Protein AF-A0A966UYA5-F1 (afdb_monomer_lite)

Sequence (153 aa):
MALPARAIEDVQVKFPFDLGTYTVKVSELANPNALLKGTSDLAEVDRATDGKIGQMLTKGFLTPLPLSKATFQGDGGTAIVDQVIEGLAALGELHGLTPQQRSQQEFKAAIKRAADAGPVTLISILQQLPGQSASFDLGKMLANMQRNAGLTR

Structure (mmCIF, N/CA/C/O backbone):
data_AF-A0A966UYA5-F1
#
_entry.id   AF-A0A966UYA5-F1
#
loop_
_atom_site.group_PDB
_atom_site.id
_atom_site.type_symbol
_atom_site.label_atom_id
_atom_site.label_alt_id
_atom_site.label_comp_id
_atom_site.label_asym_id
_atom_site.label_entity_id
_atom_site.label_seq_id
_atom_site.pdbx_PDB_ins_code
_atom_site.Cartn_x
_atom_site.Cartn_y
_atom_site.Cartn_z
_atom_site.occupancy
_atom_site.B_iso_or_equiv
_atom_site.auth_seq_id
_atom_site.auth_comp_id
_atom_site.auth_asym_id
_atom_site.auth_atom_id
_atom_site.pdbx_PDB_model_num
ATOM 1 N N . MET A 1 1 ? -19.034 22.332 -6.091 1.00 33.19 1 MET A N 1
ATOM 2 C CA . MET A 1 1 ? -19.581 20.987 -5.813 1.00 33.19 1 MET A CA 1
ATOM 3 C C . MET A 1 1 ? -18.396 20.039 -5.721 1.00 33.19 1 MET A C 1
ATOM 5 O O . MET A 1 1 ? -17.696 19.899 -6.714 1.00 33.19 1 MET A O 1
ATOM 9 N N . ALA A 1 2 ? -18.083 19.508 -4.537 1.00 38.88 2 ALA A N 1
ATOM 10 C CA . ALA A 1 2 ? -16.986 18.553 -4.382 1.00 38.88 2 ALA A CA 1
ATOM 11 C C . ALA A 1 2 ? -17.481 17.181 -4.853 1.00 38.88 2 ALA A C 1
ATOM 13 O O . ALA A 1 2 ? -18.432 16.644 -4.288 1.00 38.88 2 ALA A O 1
ATOM 14 N N . LEU A 1 3 ? -16.890 16.656 -5.927 1.00 45.22 3 LEU A N 1
ATOM 15 C CA . LEU A 1 3 ? -17.106 15.269 -6.333 1.00 45.22 3 LEU A CA 1
ATOM 16 C C . LEU A 1 3 ? -16.678 14.368 -5.162 1.00 45.22 3 LEU A C 1
ATOM 18 O O . LEU A 1 3 ? -15.664 14.680 -4.527 1.00 45.22 3 LEU A O 1
ATOM 22 N N . PRO A 1 4 ? -17.416 13.288 -4.844 1.00 45.97 4 PRO A N 1
ATOM 23 C CA . PRO A 1 4 ? -16.949 12.327 -3.856 1.00 45.97 4 PRO A CA 1
ATOM 24 C C . PRO A 1 4 ? -15.561 11.871 -4.296 1.00 45.97 4 PRO A C 1
ATOM 26 O O . PRO A 1 4 ? -15.377 11.473 -5.449 1.00 45.97 4 PRO A O 1
ATOM 29 N N . ALA A 1 5 ? -14.577 12.019 -3.411 1.00 53.84 5 ALA A N 1
ATOM 30 C CA . ALA A 1 5 ? -13.218 11.589 -3.688 1.00 53.84 5 ALA A CA 1
ATOM 31 C C . ALA A 1 5 ? -13.271 10.111 -4.089 1.00 53.84 5 ALA A C 1
ATOM 33 O O . ALA A 1 5 ? -13.689 9.264 -3.295 1.00 53.84 5 ALA A O 1
ATOM 34 N N . ARG A 1 6 ? -12.945 9.833 -5.355 1.00 59.66 6 ARG A N 1
ATOM 35 C CA . ARG A 1 6 ? -12.897 8.469 -5.885 1.00 59.66 6 ARG A CA 1
ATOM 36 C C . ARG A 1 6 ? -11.853 7.679 -5.101 1.00 59.66 6 ARG A C 1
ATOM 38 O O . ARG A 1 6 ? -10.965 8.270 -4.490 1.00 59.66 6 ARG A O 1
ATOM 45 N N . ALA A 1 7 ? -12.009 6.360 -5.049 1.00 69.81 7 ALA A N 1
ATOM 46 C CA . ALA A 1 7 ? -10.976 5.506 -4.478 1.00 69.81 7 ALA A CA 1
ATOM 47 C C . ALA A 1 7 ? -9.659 5.716 -5.235 1.00 69.81 7 ALA A C 1
ATOM 49 O O . ALA A 1 7 ? -9.688 6.094 -6.404 1.00 69.81 7 ALA A O 1
ATOM 50 N N . ILE A 1 8 ? -8.525 5.466 -4.582 1.00 76.81 8 ILE A N 1
ATOM 51 C CA . ILE A 1 8 ? -7.215 5.571 -5.233 1.00 76.81 8 ILE A CA 1
ATOM 52 C C . ILE A 1 8 ? -7.202 4.662 -6.474 1.00 76.81 8 ILE A C 1
ATOM 54 O O . ILE A 1 8 ? -7.433 3.459 -6.363 1.00 76.81 8 ILE A O 1
ATOM 58 N N . GLU A 1 9 ? -6.946 5.238 -7.652 1.00 76.88 9 GLU A N 1
ATOM 59 C CA . GLU A 1 9 ? -6.948 4.506 -8.930 1.00 76.88 9 GLU A CA 1
ATOM 60 C C . GLU A 1 9 ? -5.527 4.237 -9.434 1.00 76.88 9 GLU A C 1
ATOM 62 O O . GLU A 1 9 ? -5.263 3.156 -9.962 1.00 76.88 9 GLU A O 1
ATOM 67 N N . ASP A 1 10 ? -4.607 5.184 -9.236 1.00 82.50 10 ASP A N 1
ATOM 68 C CA . ASP A 1 10 ? -3.231 5.118 -9.729 1.00 82.50 10 ASP A CA 1
ATOM 69 C C . ASP A 1 10 ? -2.224 5.039 -8.572 1.00 82.50 10 ASP A C 1
ATOM 71 O O . ASP A 1 10 ? -2.276 5.800 -7.601 1.00 82.50 10 ASP A O 1
ATOM 75 N N . VAL A 1 11 ? -1.270 4.118 -8.691 1.00 84.19 11 VAL A N 1
ATOM 76 C CA . VAL A 1 11 ? -0.218 3.876 -7.707 1.00 84.19 11 VAL A CA 1
ATOM 77 C C . VAL A 1 11 ? 1.142 3.974 -8.377 1.00 84.19 11 VAL A C 1
ATOM 79 O O . VAL A 1 11 ? 1.477 3.187 -9.254 1.00 84.19 11 VAL A O 1
ATOM 82 N N . GLN A 1 12 ? 1.955 4.924 -7.940 1.00 87.69 12 GLN A N 1
ATOM 83 C CA . GLN A 1 12 ? 3.371 4.968 -8.257 1.00 87.69 12 GLN A CA 1
ATOM 84 C C . GLN A 1 12 ? 4.116 3.974 -7.373 1.00 87.69 12 GLN A C 1
ATOM 86 O O . GLN A 1 12 ? 4.119 4.079 -6.149 1.00 87.69 12 GLN A O 1
ATOM 91 N N . VAL A 1 13 ? 4.763 2.999 -7.993 1.00 86.69 13 VAL A N 1
ATOM 92 C CA . VAL A 1 13 ? 5.600 2.017 -7.315 1.00 86.69 13 VAL A CA 1
ATOM 93 C C . VAL A 1 13 ? 7.043 2.297 -7.693 1.00 86.69 13 VAL A C 1
ATOM 95 O O . VAL A 1 13 ? 7.433 2.185 -8.856 1.00 86.69 13 VAL A O 1
ATOM 98 N N . LYS A 1 14 ? 7.846 2.669 -6.699 1.00 87.56 14 LYS A N 1
ATOM 99 C CA . LYS A 1 14 ? 9.294 2.764 -6.837 1.00 87.56 14 LYS A CA 1
ATOM 100 C C . LYS A 1 14 ? 9.896 1.379 -6.652 1.00 87.56 14 LYS A C 1
ATOM 102 O O . LYS A 1 14 ? 9.755 0.773 -5.584 1.00 87.56 14 LYS A O 1
ATOM 107 N N . PHE A 1 15 ? 10.558 0.882 -7.689 1.00 82.69 15 PHE A N 1
ATOM 108 C CA . PHE A 1 15 ? 11.167 -0.440 -7.671 1.00 82.69 15 PHE A CA 1
ATOM 109 C C . PHE A 1 15 ? 12.592 -0.383 -7.104 1.00 82.69 15 PHE A C 1
ATOM 111 O O . PHE A 1 15 ? 13.297 0.618 -7.266 1.00 82.69 15 PHE A O 1
ATOM 118 N N . PRO A 1 16 ? 13.033 -1.450 -6.414 1.00 75.81 16 PRO A N 1
ATOM 119 C CA . PRO A 1 16 ? 14.428 -1.592 -6.014 1.00 75.81 16 PRO A CA 1
ATOM 120 C C . PRO A 1 16 ? 15.343 -1.788 -7.239 1.00 75.81 16 PRO A C 1
ATOM 122 O O . PRO A 1 16 ? 14.865 -2.029 -8.343 1.00 75.81 16 PRO A O 1
ATOM 125 N N . PHE A 1 17 ? 16.663 -1.737 -7.033 1.00 73.31 17 PHE A N 1
ATOM 126 C CA . PHE A 1 17 ? 17.686 -1.992 -8.070 1.00 73.31 17 PHE A CA 1
ATOM 127 C C . PHE A 1 17 ? 17.773 -0.940 -9.191 1.00 73.31 17 PHE A C 1
ATOM 129 O O . PHE A 1 17 ? 18.148 -1.273 -10.309 1.00 73.31 17 PHE A O 1
ATOM 136 N N . ASP A 1 18 ? 17.443 0.319 -8.885 1.00 71.69 18 ASP A N 1
ATOM 137 C CA . ASP A 1 18 ? 17.490 1.457 -9.826 1.00 71.69 18 ASP A CA 1
ATOM 138 C C . ASP A 1 18 ? 16.603 1.290 -11.074 1.00 71.69 18 ASP A C 1
ATOM 140 O O . ASP A 1 18 ? 16.749 1.988 -12.069 1.00 71.69 18 ASP A O 1
ATOM 144 N N . LEU A 1 19 ? 15.611 0.398 -10.997 1.00 75.81 19 LEU A N 1
ATOM 145 C CA . LEU A 1 19 ? 14.636 0.159 -12.065 1.00 75.81 19 LEU A CA 1
ATOM 146 C C . LEU A 1 19 ? 13.708 1.364 -12.311 1.00 75.81 19 LEU A C 1
ATOM 148 O O . LEU A 1 19 ? 12.969 1.383 -13.286 1.00 75.81 19 LEU A O 1
ATOM 152 N N . GLY A 1 20 ? 13.740 2.371 -11.437 1.00 82.31 20 GLY A N 1
ATOM 153 C CA . GLY A 1 20 ? 12.922 3.574 -11.533 1.00 82.31 20 GLY A CA 1
ATOM 154 C C . GLY A 1 20 ? 11.565 3.457 -10.835 1.00 82.31 20 GLY A C 1
ATOM 155 O O . GLY A 1 20 ? 11.328 2.587 -9.989 1.00 82.31 20 GLY A O 1
ATOM 156 N N . THR A 1 21 ? 10.678 4.393 -11.165 1.00 84.38 21 THR A N 1
ATOM 157 C CA . THR A 1 21 ? 9.315 4.474 -10.628 1.00 84.38 21 THR A CA 1
ATOM 158 C C . THR A 1 21 ? 8.328 4.242 -11.759 1.00 84.38 21 THR A C 1
ATOM 160 O O . THR A 1 21 ? 8.393 4.932 -12.774 1.00 84.38 21 THR A O 1
ATOM 163 N N . TYR A 1 22 ? 7.391 3.316 -11.565 1.00 82.38 22 TYR A N 1
ATOM 164 C CA . TYR A 1 22 ? 6.335 3.036 -12.536 1.00 82.38 22 TYR A CA 1
ATOM 165 C C . TYR A 1 22 ? 4.972 3.334 -11.934 1.00 82.38 22 TYR A C 1
ATOM 167 O O . TYR A 1 22 ? 4.707 3.009 -10.778 1.00 82.38 22 TYR A O 1
ATOM 175 N N . THR A 1 23 ? 4.091 3.920 -12.736 1.00 83.50 23 THR A N 1
ATOM 176 C CA . THR A 1 23 ? 2.689 4.117 -12.368 1.00 83.50 23 THR A CA 1
ATOM 177 C C . THR A 1 23 ? 1.881 2.913 -12.832 1.00 83.50 23 THR A C 1
ATOM 179 O O . THR A 1 23 ? 1.865 2.601 -14.019 1.00 83.50 23 THR A O 1
ATOM 182 N N . VAL A 1 24 ? 1.206 2.252 -11.899 1.00 80.69 24 VAL A N 1
ATOM 183 C CA . VAL A 1 24 ? 0.340 1.088 -12.126 1.00 80.69 24 VAL A CA 1
ATOM 184 C C . VAL A 1 24 ? -1.027 1.344 -11.512 1.00 80.69 24 VAL A C 1
ATOM 186 O O . VAL A 1 24 ? -1.131 1.996 -10.472 1.00 80.69 24 VAL A O 1
ATOM 189 N N . LYS A 1 25 ? -2.100 0.835 -12.117 1.00 81.50 25 LYS A N 1
ATOM 190 C CA . LYS A 1 25 ? -3.434 1.019 -11.534 1.00 81.50 25 LYS A CA 1
ATOM 191 C C . LYS A 1 25 ? -3.656 0.084 -10.352 1.00 81.50 25 LYS A C 1
ATOM 193 O O . LYS A 1 25 ? -3.208 -1.061 -10.363 1.00 81.50 25 LYS A O 1
ATOM 198 N N . VAL A 1 26 ? -4.431 0.514 -9.356 1.00 80.94 26 VAL A N 1
ATOM 199 C CA . VAL A 1 26 ? -4.828 -0.348 -8.223 1.00 80.94 26 VAL A CA 1
ATOM 200 C C . VAL A 1 26 ? -5.537 -1.612 -8.717 1.00 80.94 26 VAL A C 1
ATOM 202 O O . VAL A 1 26 ? -5.263 -2.709 -8.235 1.00 80.94 26 VAL A O 1
ATOM 205 N N . SER A 1 27 ? -6.406 -1.482 -9.721 1.00 77.38 27 SER A N 1
ATOM 206 C CA . SER A 1 27 ? -7.089 -2.621 -10.351 1.00 77.38 27 SER A CA 1
ATOM 207 C C . SER A 1 27 ? -6.126 -3.589 -11.040 1.00 77.38 27 SER A C 1
ATOM 209 O O . SER A 1 27 ? -6.409 -4.780 -11.126 1.00 77.38 27 SER A O 1
ATOM 211 N N . GLU A 1 28 ? -4.983 -3.097 -11.512 1.00 77.62 28 GLU A N 1
ATOM 212 C CA . GLU A 1 28 ? -3.944 -3.925 -12.114 1.00 77.62 28 GLU A CA 1
ATOM 213 C C . GLU A 1 28 ? -3.058 -4.586 -11.049 1.00 77.62 28 GLU A C 1
ATOM 215 O O . GLU A 1 28 ? -2.716 -5.760 -11.174 1.00 77.62 28 GLU A O 1
ATOM 220 N N . LEU A 1 29 ? -2.764 -3.889 -9.945 1.00 77.50 29 LEU A N 1
ATOM 221 C CA . LEU A 1 29 ? -2.100 -4.466 -8.770 1.00 77.50 29 LEU A CA 1
ATOM 222 C C . LEU A 1 29 ? -2.919 -5.592 -8.128 1.00 77.50 29 LEU A C 1
ATOM 224 O O . LEU A 1 29 ? -2.337 -6.518 -7.569 1.00 77.50 29 LEU A O 1
ATOM 228 N N . ALA A 1 30 ? -4.251 -5.556 -8.243 1.00 75.06 30 ALA A N 1
ATOM 229 C CA . ALA A 1 30 ? -5.124 -6.661 -7.842 1.00 75.06 30 ALA A CA 1
ATOM 230 C C . ALA A 1 30 ? -4.841 -7.961 -8.616 1.00 75.06 30 ALA A C 1
ATOM 232 O O . ALA A 1 30 ? -5.139 -9.048 -8.122 1.00 75.06 30 ALA A O 1
ATOM 233 N N . ASN A 1 31 ? -4.235 -7.868 -9.804 1.00 74.69 31 ASN A N 1
ATOM 234 C CA . ASN A 1 31 ? -3.798 -9.016 -10.584 1.00 74.69 31 ASN A CA 1
ATOM 235 C C . ASN A 1 31 ? -2.394 -8.780 -11.182 1.00 74.69 31 ASN A C 1
ATOM 237 O O . ASN A 1 31 ? -2.266 -8.545 -12.386 1.00 74.69 31 ASN A O 1
ATOM 241 N N . PRO A 1 32 ? -1.316 -8.905 -10.380 1.00 72.31 32 PRO A N 1
ATOM 242 C CA . PRO A 1 32 ? 0.059 -8.690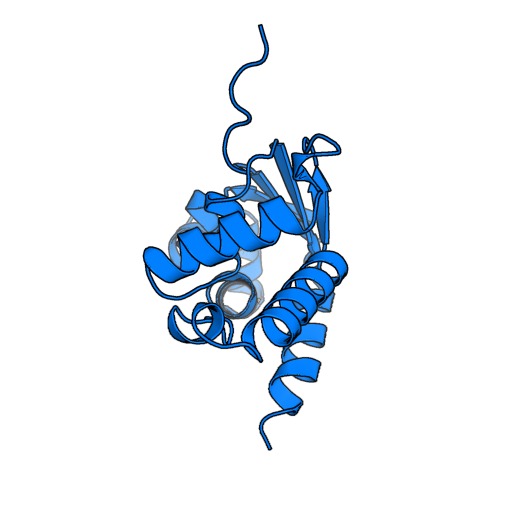 -10.837 1.00 72.31 32 PRO A CA 1
ATOM 243 C C . PRO A 1 32 ? 0.439 -9.625 -11.985 1.00 72.31 32 PRO A C 1
ATOM 245 O O . PRO A 1 32 ? 1.205 -9.264 -12.868 1.00 72.31 32 PRO A O 1
ATOM 248 N N . ASN A 1 33 ? -0.151 -10.821 -12.022 1.00 69.19 33 ASN A N 1
ATOM 249 C CA . ASN A 1 33 ? 0.043 -11.744 -13.133 1.00 69.19 33 ASN A CA 1
ATOM 250 C C . ASN A 1 33 ? -0.509 -11.193 -14.455 1.00 69.19 33 ASN A C 1
ATOM 252 O O . ASN A 1 33 ? 0.016 -11.541 -15.504 1.00 69.19 33 ASN A O 1
ATOM 256 N N . ALA A 1 34 ? -1.553 -10.360 -14.437 1.00 70.56 34 ALA A N 1
ATOM 257 C CA . ALA A 1 34 ? -2.045 -9.694 -15.641 1.00 70.56 34 ALA A CA 1
ATOM 258 C C . ALA A 1 34 ? -1.099 -8.569 -16.091 1.00 70.56 34 ALA A C 1
ATOM 260 O O . ALA A 1 34 ? -0.814 -8.474 -17.282 1.00 70.56 34 ALA A O 1
ATOM 261 N N . LEU A 1 35 ? -0.545 -7.797 -15.144 1.00 70.12 35 LEU A N 1
ATOM 262 C CA . LEU A 1 35 ? 0.464 -6.759 -15.413 1.00 70.12 35 LEU A CA 1
ATOM 263 C C . LEU A 1 35 ? 1.716 -7.314 -16.106 1.00 70.12 35 LEU A C 1
ATOM 265 O O . LEU A 1 35 ? 2.265 -6.689 -17.008 1.00 70.12 35 LEU A O 1
ATOM 269 N N . LEU A 1 36 ? 2.155 -8.505 -15.697 1.00 74.94 36 LEU A N 1
ATOM 270 C CA . LEU A 1 36 ? 3.442 -9.086 -16.098 1.00 74.94 36 LEU A CA 1
ATOM 271 C C . LEU A 1 36 ? 3.348 -10.052 -17.285 1.00 74.94 36 LEU A C 1
ATOM 273 O O . LEU A 1 36 ? 4.363 -10.535 -17.779 1.00 74.94 36 LEU A O 1
ATOM 277 N N . LYS A 1 37 ? 2.133 -10.350 -17.757 1.00 68.50 37 LYS A N 1
ATOM 278 C CA . LYS A 1 37 ? 1.900 -11.205 -18.934 1.00 68.50 37 LYS A CA 1
ATOM 279 C C . LYS A 1 37 ? 1.821 -10.431 -20.252 1.00 68.50 37 LYS A C 1
ATOM 281 O O . LYS A 1 37 ? 1.790 -11.060 -21.307 1.00 68.50 37 LYS A O 1
ATOM 286 N N . GLY A 1 38 ? 1.755 -9.100 -20.200 1.00 65.50 38 GLY A N 1
ATOM 287 C CA . GLY A 1 38 ? 1.674 -8.233 -21.378 1.00 65.50 38 GLY A CA 1
ATOM 288 C C . GLY A 1 38 ? 3.034 -7.884 -21.995 1.00 65.50 38 GLY A C 1
ATOM 289 O O . GLY A 1 38 ? 4.066 -8.445 -21.645 1.00 65.50 38 GLY A O 1
ATOM 290 N N . THR A 1 39 ? 3.032 -6.912 -22.907 1.00 60.41 39 THR A N 1
ATOM 291 C CA . THR A 1 39 ? 4.228 -6.284 -23.508 1.00 60.41 39 THR A CA 1
ATOM 292 C C . THR A 1 39 ? 4.631 -4.993 -22.787 1.00 60.41 39 THR A C 1
ATOM 294 O O . THR A 1 39 ? 5.175 -4.084 -23.401 1.00 60.41 39 THR A O 1
ATOM 297 N N . SER A 1 40 ? 4.277 -4.860 -21.509 1.00 67.94 40 SER A N 1
ATOM 298 C CA . SER A 1 40 ? 4.656 -3.696 -20.706 1.00 67.94 40 SER A CA 1
ATOM 299 C C . SER A 1 40 ? 6.140 -3.765 -20.348 1.00 67.94 40 SER A C 1
ATOM 301 O O . SER A 1 40 ? 6.657 -4.861 -20.125 1.00 67.94 40 SER A O 1
ATOM 303 N N . ASP A 1 41 ? 6.792 -2.613 -20.187 1.00 75.81 41 ASP A N 1
ATOM 304 C CA . ASP A 1 41 ? 8.160 -2.518 -19.668 1.00 75.81 41 ASP A CA 1
ATOM 305 C C . ASP A 1 41 ? 8.338 -3.334 -18.376 1.00 75.81 41 ASP A C 1
ATOM 307 O O . ASP A 1 41 ? 9.342 -4.016 -18.188 1.00 75.81 41 ASP A O 1
ATOM 311 N N . LEU A 1 42 ? 7.319 -3.361 -17.505 1.00 77.25 42 LEU A N 1
ATOM 312 C CA . LEU A 1 42 ? 7.338 -4.166 -16.280 1.00 77.25 42 LEU A CA 1
ATOM 313 C C . LEU A 1 42 ? 7.381 -5.677 -16.546 1.00 77.25 42 LEU A C 1
ATOM 315 O O . LEU A 1 42 ? 8.012 -6.404 -15.784 1.00 77.25 42 LEU A O 1
ATOM 319 N N . ALA A 1 43 ? 6.739 -6.157 -17.612 1.00 81.06 43 ALA A N 1
ATOM 320 C CA . ALA A 1 43 ? 6.775 -7.563 -18.008 1.00 81.06 43 ALA A CA 1
ATOM 321 C C . ALA A 1 43 ? 8.149 -7.958 -18.570 1.00 81.06 43 ALA A C 1
ATOM 323 O O . ALA A 1 43 ? 8.626 -9.068 -18.328 1.00 81.06 43 ALA A O 1
ATOM 324 N N . GLU A 1 44 ? 8.814 -7.049 -19.286 1.00 81.81 44 GLU A N 1
ATOM 325 C CA . GLU A 1 44 ? 10.185 -7.263 -19.756 1.00 81.81 44 GLU A CA 1
ATOM 326 C C . GLU A 1 44 ? 11.179 -7.290 -18.595 1.00 81.81 44 GLU A C 1
ATOM 328 O O . GLU A 1 44 ? 12.014 -8.194 -18.525 1.00 81.81 44 GLU A O 1
ATOM 333 N N . VAL A 1 45 ? 11.045 -6.367 -17.639 1.00 80.69 45 VAL A N 1
ATOM 334 C CA . VAL A 1 45 ? 11.869 -6.346 -16.424 1.00 80.69 45 VAL A CA 1
ATOM 335 C C . VAL A 1 45 ? 11.607 -7.585 -15.559 1.00 80.69 45 VAL A C 1
ATOM 337 O O . VAL A 1 45 ? 12.547 -8.193 -15.047 1.00 80.69 45 VAL A O 1
ATOM 340 N N . ASP A 1 46 ? 10.355 -8.021 -15.414 1.00 83.62 46 ASP A N 1
ATOM 341 C CA . ASP A 1 46 ? 10.025 -9.254 -14.691 1.00 83.62 46 ASP A CA 1
ATOM 342 C C . ASP A 1 46 ? 10.637 -10.488 -15.362 1.00 83.62 46 ASP A C 1
ATOM 344 O O . ASP A 1 46 ? 11.278 -11.299 -14.694 1.00 83.62 46 ASP A O 1
ATOM 348 N N . ARG A 1 47 ? 10.563 -10.582 -16.695 1.00 82.75 47 ARG A N 1
ATOM 349 C CA . ARG A 1 47 ? 11.219 -11.653 -17.458 1.00 82.75 47 ARG A CA 1
ATOM 350 C C . ARG A 1 47 ? 12.741 -11.615 -17.307 1.00 82.75 47 ARG A C 1
ATOM 352 O O . ARG A 1 47 ? 13.353 -12.660 -17.115 1.00 82.75 47 ARG A O 1
ATOM 359 N N . ALA A 1 48 ? 13.350 -10.430 -17.351 1.00 84.44 48 ALA A N 1
ATOM 360 C CA . ALA A 1 48 ? 14.790 -10.250 -17.162 1.00 84.44 48 ALA A CA 1
ATOM 361 C C . ALA A 1 48 ? 15.254 -10.576 -15.731 1.00 84.44 48 ALA A C 1
ATOM 363 O O . ALA A 1 48 ? 16.418 -10.909 -15.511 1.00 84.44 48 ALA A O 1
ATOM 364 N N . THR A 1 49 ? 14.349 -10.500 -14.754 1.00 80.00 49 THR A N 1
ATOM 365 C CA . THR A 1 49 ? 14.617 -10.788 -13.338 1.00 80.00 49 THR A CA 1
ATOM 366 C C . THR A 1 49 ? 14.102 -12.157 -12.886 1.00 80.00 49 THR A C 1
ATOM 368 O O . THR A 1 49 ? 14.061 -12.416 -11.681 1.00 80.00 49 THR A O 1
ATOM 371 N N . ASP A 1 50 ? 13.748 -13.039 -13.826 1.00 82.31 50 ASP A N 1
ATOM 372 C CA . ASP A 1 50 ? 13.234 -14.394 -13.571 1.00 82.31 50 ASP A CA 1
ATOM 373 C C . ASP A 1 50 ? 11.979 -14.405 -12.668 1.00 82.31 50 ASP A C 1
ATOM 375 O O . ASP A 1 50 ? 11.852 -15.175 -11.717 1.00 82.31 50 ASP A O 1
ATOM 379 N N . GLY A 1 51 ? 11.046 -13.479 -12.902 1.00 81.00 51 GLY A N 1
ATOM 380 C CA . GLY A 1 51 ? 9.782 -13.403 -12.161 1.00 81.00 51 GLY A CA 1
ATOM 381 C C . GLY A 1 51 ? 9.883 -12.762 -10.771 1.00 81.00 51 GLY A C 1
ATOM 382 O O . GLY A 1 51 ? 8.913 -12.757 -10.002 1.00 81.00 51 GLY A O 1
ATOM 383 N N . LYS A 1 52 ? 11.059 -12.248 -10.381 1.00 82.75 52 LYS A N 1
ATOM 384 C CA . LYS A 1 52 ? 11.264 -11.661 -9.046 1.00 82.75 52 LYS A CA 1
ATOM 385 C C . LYS A 1 52 ? 10.386 -10.439 -8.810 1.00 82.75 52 LYS A C 1
ATOM 387 O O . LYS A 1 52 ? 9.930 -10.240 -7.684 1.00 82.75 52 LYS A O 1
ATOM 392 N N . ILE A 1 53 ? 10.148 -9.625 -9.833 1.00 82.69 53 ILE A N 1
ATOM 393 C CA . ILE A 1 53 ? 9.363 -8.392 -9.721 1.00 82.69 53 ILE A CA 1
ATOM 394 C C . ILE A 1 53 ? 7.899 -8.712 -9.422 1.00 82.69 53 ILE A C 1
ATOM 396 O 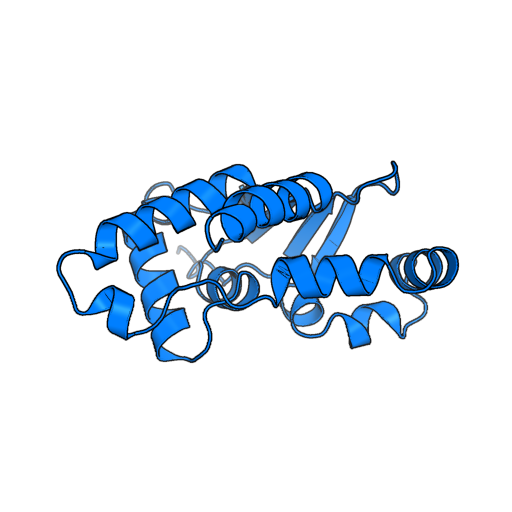O . ILE A 1 53 ? 7.321 -8.142 -8.496 1.00 82.69 53 ILE A O 1
ATOM 400 N N . GLY A 1 54 ? 7.323 -9.702 -10.095 1.00 83.19 54 GLY A N 1
ATOM 401 C CA . GLY A 1 54 ? 5.974 -10.179 -9.824 1.00 83.19 54 GLY A CA 1
ATOM 402 C C . GLY A 1 54 ? 5.808 -10.820 -8.469 1.00 83.19 54 GLY A C 1
ATOM 403 O O . GLY A 1 54 ? 4.814 -10.562 -7.783 1.00 83.19 54 GLY A O 1
ATOM 404 N N . GLN A 1 55 ? 6.802 -11.588 -8.026 1.00 83.81 55 GLN A N 1
ATOM 405 C CA . GLN A 1 55 ? 6.805 -12.102 -6.661 1.00 83.81 55 GLN A CA 1
ATOM 406 C C . GLN A 1 55 ? 6.865 -10.972 -5.632 1.00 83.81 55 GLN A C 1
ATOM 408 O O . GLN A 1 55 ? 6.166 -11.035 -4.622 1.00 83.81 55 GLN A O 1
ATOM 413 N N . MET A 1 56 ? 7.669 -9.936 -5.879 1.00 83.44 56 MET A N 1
ATOM 414 C CA . MET A 1 56 ? 7.774 -8.766 -5.009 1.00 83.44 56 MET A CA 1
ATOM 415 C C . MET A 1 56 ? 6.462 -7.981 -4.942 1.00 83.44 56 MET A C 1
ATOM 417 O O . MET A 1 56 ? 6.008 -7.680 -3.842 1.00 83.44 56 MET A O 1
ATOM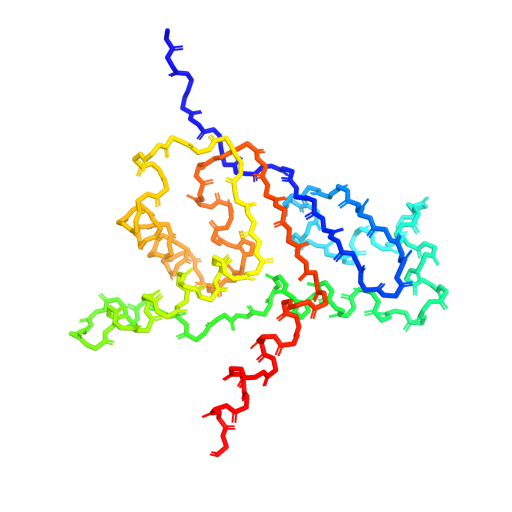 421 N N . LEU A 1 57 ? 5.815 -7.709 -6.077 1.00 83.75 57 LEU A N 1
ATOM 422 C CA . LEU A 1 57 ? 4.515 -7.031 -6.127 1.00 83.75 57 LEU A CA 1
ATOM 423 C C . LEU A 1 57 ? 3.425 -7.844 -5.422 1.00 83.75 57 LEU A C 1
ATOM 425 O O . LEU A 1 57 ? 2.682 -7.307 -4.605 1.00 83.75 57 LEU A O 1
ATOM 429 N N . THR A 1 58 ? 3.377 -9.153 -5.673 1.00 84.31 58 THR A N 1
ATOM 430 C CA . THR A 1 58 ? 2.414 -10.055 -5.029 1.00 84.31 58 THR A CA 1
ATOM 431 C C . THR A 1 58 ? 2.624 -10.085 -3.517 1.00 84.31 58 THR A C 1
ATOM 433 O O . THR A 1 58 ? 1.691 -9.838 -2.758 1.00 84.31 58 THR A O 1
ATOM 436 N N . LYS A 1 59 ? 3.861 -10.303 -3.055 1.00 84.12 59 LYS A N 1
ATOM 437 C CA . LYS A 1 59 ? 4.190 -10.269 -1.622 1.00 84.12 59 LYS A CA 1
ATOM 438 C C . LYS A 1 59 ? 3.933 -8.896 -1.009 1.00 84.12 59 LYS A C 1
ATOM 440 O O . LYS A 1 59 ? 3.534 -8.811 0.143 1.00 84.12 59 LYS A O 1
ATOM 445 N N . GLY A 1 60 ? 4.161 -7.837 -1.770 1.00 81.94 60 GLY A N 1
ATOM 446 C CA . GLY A 1 60 ? 3.942 -6.458 -1.377 1.00 81.94 60 GLY A CA 1
ATOM 447 C C . GLY A 1 60 ? 2.491 -6.136 -1.064 1.00 81.94 60 GLY A C 1
ATOM 448 O O . GLY A 1 60 ? 2.143 -5.706 0.029 1.00 81.94 60 GLY A O 1
ATOM 449 N N . PHE A 1 61 ? 1.656 -6.335 -2.074 1.00 83.50 61 PHE A N 1
ATOM 450 C CA . PHE A 1 61 ? 0.336 -5.730 -2.145 1.00 83.50 61 PHE A CA 1
ATOM 451 C C . PHE A 1 61 ? -0.803 -6.716 -1.872 1.00 83.50 61 PHE A C 1
ATOM 453 O O . PHE A 1 61 ? -1.852 -6.296 -1.383 1.00 83.50 61 PHE A O 1
ATOM 460 N N . LEU A 1 62 ? -0.596 -8.009 -2.158 1.00 84.38 62 LEU A N 1
ATOM 461 C CA . LEU A 1 62 ? -1.593 -9.074 -1.992 1.00 84.38 62 LEU A CA 1
ATOM 462 C C . LEU A 1 62 ? -1.394 -9.909 -0.721 1.00 84.38 62 LEU A C 1
ATOM 464 O O . LEU A 1 62 ? -2.241 -10.747 -0.415 1.00 84.38 62 LEU A O 1
ATOM 468 N N . THR A 1 63 ? -0.307 -9.707 0.029 1.00 83.81 63 THR A N 1
ATOM 469 C CA . THR A 1 63 ? -0.129 -10.406 1.307 1.00 83.81 63 THR A CA 1
ATOM 470 C C . THR A 1 63 ? -1.205 -9.949 2.294 1.00 83.81 63 THR A C 1
ATOM 472 O O . THR A 1 63 ? -1.343 -8.742 2.527 1.00 83.81 63 THR A O 1
ATOM 475 N N . PRO A 1 64 ? -1.972 -10.882 2.885 1.00 81.62 64 PRO A N 1
ATOM 476 C CA . PRO A 1 64 ? -2.932 -10.539 3.917 1.00 81.62 64 PRO A CA 1
ATOM 477 C C . PRO A 1 64 ? -2.193 -10.033 5.157 1.00 81.62 64 PRO A C 1
ATOM 479 O O . PRO A 1 64 ? -1.281 -10.677 5.675 1.00 81.62 64 PRO A O 1
ATOM 482 N N . LEU A 1 65 ? -2.599 -8.862 5.627 1.00 80.56 65 LEU A N 1
ATOM 483 C CA . LEU A 1 65 ? -2.154 -8.288 6.886 1.00 80.56 65 LEU A CA 1
ATOM 484 C C . LEU A 1 65 ? -2.769 -9.090 8.046 1.00 80.56 65 LEU A C 1
ATOM 486 O O . LEU A 1 65 ? -3.844 -9.675 7.874 1.00 80.56 65 LEU A O 1
ATOM 490 N N . PRO A 1 66 ? -2.146 -9.101 9.242 1.00 73.94 66 PRO A N 1
ATOM 491 C CA . PRO A 1 66 ? -2.666 -9.777 10.437 1.00 73.94 66 PRO A CA 1
ATOM 492 C C . PRO A 1 66 ? -3.856 -9.012 11.052 1.00 73.94 66 PRO A C 1
ATOM 494 O O . PRO A 1 66 ? -3.913 -8.739 12.248 1.00 73.94 66 PRO A O 1
ATOM 497 N N . LEU A 1 67 ? -4.807 -8.625 10.206 1.00 75.81 67 LEU A N 1
ATOM 498 C CA . LEU A 1 67 ? -6.012 -7.887 10.528 1.00 75.81 67 LEU A CA 1
ATOM 499 C C . LEU A 1 67 ? -7.212 -8.709 10.078 1.00 75.81 67 LEU A C 1
ATOM 501 O O . LEU A 1 67 ? -7.277 -9.210 8.957 1.00 75.81 67 LEU A O 1
ATOM 505 N N . SER A 1 68 ? -8.182 -8.860 10.963 1.00 72.12 68 SER A N 1
ATOM 506 C CA . SER A 1 68 ? -9.412 -9.601 10.701 1.00 72.12 68 SER A CA 1
ATOM 507 C C . SER A 1 68 ? -10.581 -8.905 11.376 1.00 72.12 68 SER A C 1
ATOM 509 O O . SER A 1 68 ? -10.388 -8.053 12.241 1.00 72.12 68 SER A O 1
ATOM 511 N N . LYS A 1 69 ? -11.817 -9.302 11.051 1.00 72.88 69 LYS A N 1
ATOM 512 C CA . LYS A 1 69 ? -13.009 -8.780 11.743 1.00 72.88 69 LYS A CA 1
ATOM 513 C C . LYS A 1 69 ? -12.902 -8.911 13.267 1.00 72.88 69 LYS A C 1
ATOM 515 O O . LYS A 1 69 ? -13.392 -8.048 13.985 1.00 72.88 69 LYS A O 1
ATOM 520 N N . ALA A 1 70 ? -12.254 -9.970 13.759 1.00 73.69 70 ALA A N 1
ATOM 521 C CA . ALA A 1 70 ? -11.999 -10.186 15.184 1.00 73.69 70 ALA A CA 1
ATOM 522 C C . ALA A 1 70 ? -11.074 -9.116 15.795 1.00 73.69 70 ALA A C 1
ATOM 524 O O . ALA A 1 70 ? -11.300 -8.692 16.924 1.00 73.69 70 ALA A O 1
ATOM 525 N N . THR A 1 71 ? -10.100 -8.608 15.029 1.00 74.44 71 THR A N 1
ATOM 526 C CA . THR A 1 71 ? -9.235 -7.491 15.438 1.00 74.44 71 THR A CA 1
ATOM 527 C C . THR A 1 71 ? -10.052 -6.238 15.739 1.00 74.44 71 THR A C 1
ATOM 529 O O . THR A 1 71 ? -9.650 -5.451 16.571 1.00 74.44 71 THR A O 1
ATOM 532 N N . PHE A 1 72 ? -11.223 -6.049 15.128 1.00 72.44 72 PHE A N 1
ATOM 533 C CA . PHE A 1 72 ? -12.077 -4.881 15.377 1.00 72.44 72 PHE A CA 1
ATOM 534 C C . PHE A 1 72 ? -13.124 -5.081 16.486 1.00 72.44 72 PHE A C 1
ATOM 536 O O . PHE A 1 72 ? -13.888 -4.157 16.754 1.00 72.44 72 PHE A O 1
ATOM 543 N N . GLN A 1 73 ? -13.198 -6.267 17.102 1.00 71.06 73 GLN A N 1
ATOM 544 C CA . GLN A 1 73 ? -14.247 -6.632 18.066 1.00 71.06 73 GLN A CA 1
ATOM 545 C C . GLN A 1 73 ? -13.793 -6.631 19.537 1.00 71.06 73 GLN A C 1
ATOM 547 O O . GLN A 1 73 ? -14.642 -6.777 20.410 1.00 71.06 73 GLN A O 1
ATOM 552 N N . GLY A 1 74 ? -12.499 -6.456 19.835 1.00 62.22 74 GLY A N 1
ATOM 553 C CA . GLY A 1 74 ? -11.975 -6.430 21.211 1.00 62.22 74 GLY A CA 1
ATOM 554 C C . GLY A 1 74 ? -11.099 -5.209 21.515 1.00 62.22 74 GLY A C 1
ATOM 555 O O . GLY A 1 74 ? -10.532 -4.612 20.601 1.00 62.22 74 GLY A O 1
ATOM 556 N N . ASP A 1 75 ? -10.946 -4.871 22.801 1.00 59.44 75 ASP A N 1
ATOM 557 C CA . ASP A 1 75 ? -10.199 -3.693 23.290 1.00 59.44 75 ASP A CA 1
ATOM 558 C C . ASP A 1 75 ? -8.708 -3.659 22.890 1.00 59.44 75 ASP A C 1
ATOM 560 O O . ASP A 1 75 ? -8.109 -2.590 22.812 1.00 59.44 75 ASP A O 1
ATOM 564 N N . GLY A 1 76 ? -8.097 -4.811 22.579 1.00 59.81 76 GLY A N 1
ATOM 565 C CA . GLY A 1 76 ? -6.713 -4.903 22.075 1.00 59.81 76 GLY A CA 1
ATOM 566 C C . GLY A 1 76 ? -6.555 -4.620 20.573 1.00 59.81 76 GLY A C 1
ATOM 567 O O . GLY A 1 76 ? -5.440 -4.575 20.055 1.00 59.81 76 GLY A O 1
ATOM 568 N N . GLY A 1 77 ? -7.667 -4.442 19.862 1.00 64.69 77 GLY A N 1
ATOM 569 C CA . GLY A 1 77 ? -7.730 -4.291 18.414 1.00 64.69 77 GLY A CA 1
ATOM 570 C C . GLY A 1 77 ? -7.156 -2.997 17.859 1.00 64.69 77 GLY A C 1
ATOM 571 O O . GLY A 1 77 ? -6.526 -2.974 16.802 1.00 64.69 77 GLY A O 1
ATOM 572 N N . THR A 1 78 ? -7.356 -1.909 18.594 1.00 70.81 78 THR A N 1
ATOM 573 C CA . THR A 1 78 ? -6.931 -0.559 18.219 1.00 70.81 78 THR A CA 1
ATOM 574 C C . THR A 1 78 ? -5.420 -0.453 18.094 1.00 70.81 78 THR A C 1
ATOM 576 O O . THR A 1 78 ? -4.957 0.098 17.104 1.00 70.81 78 THR A O 1
ATOM 579 N N . ALA A 1 79 ? -4.654 -1.061 19.007 1.00 78.56 79 ALA A N 1
ATOM 580 C CA . ALA A 1 79 ? -3.191 -1.023 18.968 1.00 78.56 79 ALA A CA 1
ATOM 581 C C . ALA A 1 79 ? -2.615 -1.673 17.697 1.00 78.56 79 ALA A C 1
ATOM 583 O O . ALA A 1 79 ? -1.715 -1.119 17.072 1.00 78.56 79 ALA A O 1
ATOM 584 N N . ILE A 1 80 ? -3.166 -2.814 17.273 1.00 77.62 80 ILE A N 1
ATOM 585 C CA . ILE A 1 80 ? -2.732 -3.504 16.047 1.00 77.62 80 ILE A CA 1
ATOM 586 C C . ILE A 1 80 ? -3.107 -2.674 14.814 1.00 77.62 80 ILE A C 1
ATOM 588 O O . ILE A 1 80 ? -2.320 -2.542 13.880 1.00 77.62 80 ILE A O 1
ATOM 592 N N . VAL A 1 81 ? -4.306 -2.087 14.805 1.00 78.06 81 VAL A N 1
ATOM 593 C CA . VAL A 1 81 ? -4.750 -1.238 13.693 1.00 78.06 81 VAL A CA 1
ATOM 594 C C . VAL A 1 81 ? -3.892 0.024 13.590 1.00 78.06 81 VAL A C 1
ATOM 596 O O . VAL A 1 81 ? -3.505 0.390 12.484 1.00 78.06 81 VAL A O 1
ATOM 599 N N . ASP A 1 82 ? -3.547 0.655 14.712 1.00 81.00 82 ASP A N 1
ATOM 600 C CA . ASP A 1 82 ? -2.641 1.806 14.750 1.00 81.00 82 ASP A CA 1
ATOM 601 C C . ASP A 1 82 ? -1.245 1.443 14.222 1.00 81.00 82 ASP A C 1
ATOM 603 O O . ASP A 1 82 ? -0.737 2.132 13.341 1.00 81.00 82 ASP A O 1
ATOM 607 N N . GLN A 1 83 ? -0.684 0.298 14.627 1.00 78.25 83 GLN A N 1
ATOM 608 C CA . GLN A 1 83 ? 0.590 -0.200 14.087 1.00 78.25 83 GLN A CA 1
ATOM 609 C C . GLN A 1 83 ? 0.546 -0.438 12.576 1.00 78.25 83 GLN A C 1
ATOM 611 O O . GLN A 1 83 ? 1.524 -0.180 11.874 1.00 78.25 83 GLN A O 1
ATOM 616 N N . VAL A 1 84 ? -0.579 -0.927 12.050 1.00 77.00 84 VAL A N 1
ATOM 617 C CA . VAL A 1 84 ? -0.741 -1.092 10.603 1.00 77.00 84 VAL A CA 1
ATOM 618 C C . VAL A 1 84 ? -0.829 0.262 9.909 1.00 77.00 84 VAL A C 1
ATOM 620 O O . VAL A 1 84 ? -0.203 0.430 8.867 1.00 77.00 84 VAL A O 1
ATOM 623 N N . ILE A 1 85 ? -1.544 1.238 10.471 1.00 78.94 85 ILE A N 1
ATOM 624 C CA . ILE A 1 85 ? -1.622 2.595 9.909 1.00 78.94 85 ILE A CA 1
ATOM 625 C C . ILE A 1 85 ? -0.236 3.246 9.871 1.00 78.94 85 ILE A C 1
ATOM 627 O O . ILE A 1 85 ? 0.158 3.772 8.830 1.00 78.94 85 ILE A O 1
ATOM 631 N N . GLU A 1 86 ? 0.527 3.167 10.961 1.00 79.38 86 GLU A N 1
ATOM 632 C CA . GLU A 1 86 ? 1.908 3.661 11.012 1.00 79.38 86 GLU A CA 1
ATOM 633 C C . GLU A 1 86 ? 2.812 2.917 10.027 1.00 79.38 86 GLU A C 1
ATOM 635 O O . GLU A 1 86 ? 3.591 3.531 9.297 1.00 79.38 86 GLU A O 1
ATOM 640 N N . GLY A 1 87 ? 2.659 1.592 9.955 1.00 76.19 87 GLY A N 1
ATOM 641 C CA . GLY A 1 87 ? 3.351 0.747 8.995 1.00 76.19 87 GLY A CA 1
ATOM 642 C C . GLY A 1 87 ? 3.115 1.221 7.567 1.00 76.19 87 GLY A C 1
ATOM 643 O O . GLY A 1 87 ? 4.088 1.473 6.868 1.00 76.19 87 GLY A O 1
ATOM 644 N N . LEU A 1 88 ? 1.852 1.402 7.165 1.00 74.44 88 LEU A N 1
ATOM 645 C CA . LEU A 1 88 ? 1.442 1.884 5.842 1.00 74.44 88 LEU A CA 1
ATOM 646 C C . LEU A 1 88 ? 1.985 3.284 5.537 1.00 74.44 88 LEU A C 1
ATOM 648 O O . LEU A 1 88 ? 2.478 3.510 4.433 1.00 74.44 88 LEU A O 1
ATOM 652 N N . ALA A 1 89 ? 1.947 4.197 6.511 1.00 76.75 89 ALA A N 1
ATOM 653 C CA . ALA A 1 89 ? 2.507 5.540 6.371 1.00 76.75 89 ALA A CA 1
ATOM 654 C C . ALA A 1 89 ? 4.032 5.522 6.153 1.00 76.75 89 ALA A C 1
ATOM 656 O O . ALA A 1 89 ? 4.572 6.383 5.465 1.00 76.75 89 ALA A O 1
ATOM 657 N N . ALA A 1 90 ? 4.738 4.520 6.686 1.00 74.75 90 ALA A N 1
ATOM 658 C CA . ALA A 1 90 ? 6.170 4.343 6.449 1.00 74.75 90 ALA A CA 1
ATOM 659 C C . ALA A 1 90 ? 6.499 3.754 5.061 1.00 74.75 90 ALA A C 1
ATOM 661 O O . ALA A 1 90 ? 7.648 3.836 4.617 1.00 74.75 90 ALA A O 1
ATOM 662 N N . LEU A 1 91 ? 5.522 3.145 4.376 1.00 72.38 91 LEU A N 1
ATOM 663 C CA . LEU A 1 91 ? 5.721 2.531 3.056 1.00 72.38 91 LEU A CA 1
ATOM 664 C C . LEU A 1 91 ? 5.636 3.533 1.910 1.00 72.38 91 LEU A C 1
ATOM 666 O O . LEU A 1 91 ? 6.169 3.269 0.828 1.00 72.38 91 LEU A O 1
ATOM 670 N N . GLY A 1 92 ? 4.932 4.642 2.123 1.00 77.88 92 GLY A N 1
ATOM 671 C CA . GLY A 1 92 ? 4.552 5.512 1.032 1.00 77.88 92 GLY A CA 1
ATOM 672 C C . GLY A 1 92 ? 3.704 6.710 1.425 1.00 77.88 92 GLY A C 1
ATOM 673 O O . GLY A 1 92 ? 3.299 6.877 2.572 1.00 77.88 92 GLY A O 1
ATOM 674 N N . GLU A 1 93 ? 3.417 7.532 0.424 1.00 80.69 93 GLU A N 1
ATOM 675 C CA . GLU A 1 93 ? 2.624 8.747 0.556 1.00 80.69 93 GLU A CA 1
ATOM 676 C C . GLU A 1 93 ? 1.321 8.630 -0.227 1.00 80.69 93 GLU A C 1
ATOM 678 O O . GLU A 1 93 ? 1.280 8.117 -1.346 1.00 80.69 93 GLU A O 1
ATOM 683 N N . LEU A 1 94 ? 0.238 9.138 0.357 1.00 80.75 94 LEU A N 1
ATOM 684 C CA . LEU A 1 94 ? -1.059 9.214 -0.300 1.00 80.75 94 LEU A CA 1
ATOM 685 C C . LEU A 1 94 ? -1.355 10.658 -0.728 1.00 80.75 94 LEU A C 1
ATOM 687 O O . LEU A 1 94 ? -1.373 11.592 0.087 1.00 80.75 94 LEU A O 1
ATOM 691 N N . HIS A 1 95 ? -1.634 10.833 -2.016 1.00 77.44 95 HIS A N 1
ATOM 692 C CA . HIS A 1 95 ? -1.929 12.105 -2.662 1.00 77.44 95 HIS A CA 1
ATOM 693 C C . HIS A 1 95 ? -3.429 12.263 -2.955 1.00 77.44 95 HIS A C 1
ATOM 695 O O . HIS A 1 95 ? -4.165 11.301 -3.176 1.00 77.44 95 HIS A O 1
ATOM 701 N N . GLY A 1 96 ? -3.895 13.516 -2.955 1.00 70.56 96 GLY A N 1
ATOM 702 C CA . GLY A 1 96 ? -5.299 13.852 -3.226 1.00 70.56 96 GLY A CA 1
ATOM 703 C C . GLY A 1 96 ? -6.267 13.605 -2.064 1.00 70.56 96 GLY A C 1
ATOM 704 O O . GLY A 1 96 ? -7.475 13.669 -2.257 1.00 70.56 96 GLY A O 1
ATOM 705 N N . LEU A 1 97 ? -5.748 13.343 -0.862 1.00 71.69 97 LEU A N 1
ATOM 706 C CA . LEU A 1 97 ? -6.528 13.265 0.373 1.00 71.69 97 LEU A CA 1
ATOM 707 C C . LEU A 1 97 ? -6.702 14.648 1.005 1.00 71.69 97 LEU A C 1
ATOM 709 O O . LEU A 1 97 ? -5.723 15.380 1.189 1.00 71.69 97 LEU A O 1
ATOM 713 N N . THR A 1 98 ? -7.921 14.976 1.430 1.00 73.50 98 THR A N 1
ATOM 714 C CA . THR A 1 98 ? -8.144 16.106 2.339 1.00 73.50 98 THR A CA 1
ATOM 715 C C . THR A 1 98 ? -7.574 15.801 3.733 1.00 73.50 98 THR A C 1
ATOM 717 O O . THR A 1 98 ? -7.367 14.636 4.084 1.00 73.50 98 THR A O 1
ATOM 720 N N . PRO A 1 99 ? -7.343 16.818 4.587 1.00 72.94 99 PRO A N 1
ATOM 721 C CA . PRO A 1 99 ? -6.893 16.604 5.966 1.00 72.94 99 PRO A CA 1
ATOM 722 C C . PRO A 1 99 ? -7.811 15.668 6.769 1.00 72.94 99 PRO A C 1
ATOM 724 O O . PRO A 1 99 ? -7.332 14.851 7.553 1.00 72.94 99 PRO A O 1
ATOM 727 N N . GLN A 1 100 ? -9.127 15.731 6.532 1.00 71.50 100 GLN A N 1
ATOM 728 C CA . GLN A 1 100 ? -10.089 14.821 7.162 1.00 71.50 100 GLN A CA 1
ATOM 729 C C . GLN A 1 100 ? -9.905 13.381 6.676 1.00 71.50 100 GLN A C 1
ATOM 731 O O . GLN A 1 100 ? -9.934 12.456 7.475 1.00 71.50 100 GLN A O 1
ATOM 736 N N . GLN A 1 101 ? -9.636 13.177 5.387 1.00 70.44 101 GLN A N 1
ATOM 737 C CA . GLN A 1 101 ? -9.430 11.838 4.831 1.00 70.44 101 GLN A CA 1
ATOM 738 C C . GLN A 1 101 ? -8.064 11.242 5.200 1.00 70.44 101 GLN A C 1
ATOM 740 O O . GLN A 1 101 ? -7.921 10.026 5.263 1.00 70.44 101 GLN A O 1
ATOM 745 N N . ARG A 1 102 ? -7.068 12.085 5.504 1.00 69.56 102 ARG A N 1
ATOM 746 C CA . ARG A 1 102 ? -5.800 11.652 6.119 1.00 69.56 102 ARG A CA 1
ATOM 747 C C . ARG A 1 102 ? -5.922 11.325 7.607 1.00 69.56 102 ARG A C 1
ATOM 749 O O . ARG A 1 102 ? -4.941 10.897 8.210 1.00 69.56 102 ARG A O 1
ATOM 756 N N . SER A 1 103 ? -7.080 11.556 8.223 1.00 77.81 103 SER A N 1
ATOM 757 C CA . SER A 1 103 ? -7.245 11.295 9.649 1.00 77.81 103 SER A CA 1
ATOM 758 C C . SER A 1 103 ? -7.183 9.796 9.926 1.00 77.81 103 SER A C 1
ATOM 760 O O . SER A 1 103 ? -7.761 8.994 9.190 1.00 77.81 103 SER A O 1
ATOM 762 N N . GLN A 1 104 ? -6.546 9.411 11.035 1.00 76.00 104 GLN A N 1
ATOM 763 C CA . GLN A 1 104 ? -6.471 8.004 11.446 1.00 76.00 104 GLN A CA 1
ATOM 764 C C . GLN A 1 104 ? -7.851 7.339 11.525 1.00 76.00 104 GLN A C 1
ATOM 766 O O . GLN A 1 104 ? -7.981 6.154 11.243 1.00 76.00 104 GLN A O 1
ATOM 771 N N . GLN A 1 105 ? -8.893 8.089 11.886 1.00 80.50 105 GLN A N 1
ATOM 772 C CA . GLN A 1 105 ? -10.254 7.570 11.983 1.00 80.50 105 GLN A CA 1
ATOM 773 C C . GLN A 1 105 ? -10.811 7.093 10.630 1.00 80.50 105 GLN A C 1
ATOM 775 O O . GLN A 1 105 ? -11.439 6.036 10.576 1.00 80.50 105 GLN A O 1
ATOM 780 N N . GLU A 1 106 ? -10.522 7.804 9.536 1.00 82.25 106 GLU A N 1
ATOM 781 C CA . GLU A 1 106 ? -10.928 7.391 8.186 1.00 82.25 106 GLU A CA 1
ATOM 782 C C . GLU A 1 106 ? -10.147 6.162 7.717 1.00 82.25 106 GLU A C 1
ATOM 784 O O . GLU A 1 106 ? -10.729 5.239 7.146 1.00 82.25 106 GLU A O 1
ATOM 789 N N . PHE A 1 107 ? -8.856 6.085 8.048 1.00 80.38 107 PHE A N 1
ATOM 790 C CA . PHE A 1 107 ? -8.063 4.877 7.822 1.00 80.38 107 PHE A CA 1
ATOM 791 C C . PHE A 1 107 ? -8.617 3.677 8.594 1.00 80.38 107 PHE A C 1
ATOM 793 O O . PHE A 1 107 ? -8.832 2.620 8.005 1.00 80.38 107 PHE A O 1
ATOM 800 N N . LYS A 1 108 ? -8.925 3.834 9.887 1.00 83.00 108 LYS A N 1
ATOM 801 C CA . LYS A 1 108 ? -9.556 2.784 10.706 1.00 83.00 108 LYS A CA 1
ATOM 802 C C . LYS A 1 108 ? -10.874 2.321 10.086 1.00 83.00 108 LYS A C 1
ATOM 804 O O . LYS A 1 108 ? -11.126 1.119 10.009 1.00 83.00 108 LYS A O 1
ATOM 809 N N . ALA A 1 109 ? -11.689 3.255 9.592 1.00 83.19 109 ALA A N 1
ATOM 810 C CA . ALA A 1 109 ? -12.939 2.940 8.912 1.00 83.19 109 ALA A CA 1
ATOM 811 C C . ALA A 1 109 ? -12.719 2.182 7.590 1.00 83.19 109 ALA A C 1
ATOM 813 O O . ALA A 1 109 ? -13.424 1.207 7.332 1.00 83.19 109 ALA A O 1
ATOM 814 N N . ALA A 1 110 ? -11.740 2.580 6.773 1.00 83.31 110 ALA A N 1
ATOM 815 C CA . ALA A 1 110 ? -11.402 1.900 5.522 1.00 83.31 110 ALA A CA 1
ATOM 816 C C . ALA A 1 110 ? -10.869 0.479 5.761 1.00 83.31 110 ALA A C 1
ATOM 818 O O . ALA A 1 110 ? -11.309 -0.462 5.102 1.00 83.31 110 ALA A O 1
ATOM 819 N N . ILE A 1 111 ? -9.992 0.298 6.753 1.00 83.38 111 ILE A N 1
ATOM 820 C CA . ILE A 1 111 ? -9.474 -1.022 7.133 1.00 83.38 111 ILE A CA 1
ATOM 821 C C . ILE A 1 111 ? -10.610 -1.906 7.663 1.00 83.38 111 ILE A C 1
ATOM 823 O O . ILE A 1 111 ? -10.692 -3.074 7.292 1.00 83.38 111 ILE A O 1
ATOM 827 N N . LYS A 1 112 ? -11.531 -1.359 8.468 1.00 84.25 112 LYS A N 1
ATOM 828 C CA . LYS A 1 112 ? -12.719 -2.094 8.924 1.00 84.25 112 LYS A CA 1
ATOM 829 C C . LYS A 1 112 ? -13.593 -2.542 7.748 1.00 84.25 112 LYS A C 1
ATOM 831 O O . LYS A 1 112 ? -13.975 -3.705 7.700 1.00 84.25 112 LYS A O 1
ATOM 836 N N . ARG A 1 113 ? -13.857 -1.660 6.773 1.00 84.88 113 ARG A N 1
ATOM 837 C CA . ARG A 1 113 ? -14.592 -2.008 5.539 1.00 84.88 113 ARG A CA 1
ATOM 838 C C . ARG A 1 113 ? -13.886 -3.115 4.750 1.00 84.88 113 ARG A C 1
ATOM 840 O O . ARG A 1 113 ? -14.538 -4.064 4.325 1.00 84.88 113 ARG A O 1
ATOM 847 N N . ALA A 1 114 ? -12.562 -3.031 4.607 1.00 84.12 114 ALA A N 1
ATOM 848 C CA . ALA A 1 114 ? -11.760 -4.067 3.958 1.00 84.12 114 ALA A CA 1
ATOM 849 C C . ALA A 1 114 ? -11.838 -5.408 4.709 1.00 84.12 114 ALA A C 1
ATOM 851 O O . ALA A 1 114 ? -12.026 -6.447 4.080 1.00 84.12 114 ALA A O 1
ATOM 852 N N . ALA A 1 115 ? -11.763 -5.382 6.043 1.00 84.31 115 ALA A N 1
ATOM 853 C CA . ALA A 1 115 ? -11.887 -6.568 6.891 1.00 84.31 115 ALA A CA 1
ATOM 854 C C . ALA A 1 115 ? -13.281 -7.198 6.805 1.00 84.31 115 ALA A C 1
ATOM 856 O O . ALA A 1 115 ? -13.418 -8.417 6.907 1.00 84.31 115 ALA A O 1
ATOM 857 N N . ASP A 1 116 ? -14.320 -6.381 6.613 1.00 84.06 116 ASP A N 1
ATOM 858 C CA . ASP A 1 116 ? -15.680 -6.865 6.414 1.00 84.06 116 ASP A CA 1
ATOM 859 C C . ASP A 1 116 ? -15.877 -7.552 5.055 1.00 84.06 116 ASP A C 1
ATOM 861 O O . ASP A 1 116 ? -16.603 -8.548 4.977 1.00 84.06 116 ASP A O 1
ATOM 865 N N . ALA A 1 117 ? -15.192 -7.065 4.017 1.00 81.38 117 ALA A N 1
ATOM 866 C CA . ALA A 1 117 ? -15.242 -7.610 2.662 1.00 81.38 117 ALA A CA 1
ATOM 867 C C . ALA A 1 117 ? -14.412 -8.894 2.476 1.00 81.38 117 ALA A C 1
ATOM 869 O O . ALA A 1 117 ? -14.730 -9.700 1.603 1.00 81.38 117 ALA A O 1
ATOM 870 N N . GLY A 1 118 ? -13.364 -9.111 3.278 1.00 82.25 118 GLY A N 1
ATOM 871 C CA . GLY A 1 118 ? -12.517 -10.298 3.173 1.00 82.25 118 GLY A CA 1
ATOM 872 C C . GLY A 1 118 ? -11.129 -10.117 3.795 1.00 82.25 118 GLY A C 1
ATOM 873 O O . GLY A 1 118 ? -10.968 -9.332 4.731 1.00 82.25 118 GLY A O 1
ATOM 874 N N . PRO A 1 119 ? -10.111 -10.849 3.302 1.00 81.69 119 PRO A N 1
ATOM 875 C CA . PRO A 1 119 ? -8.732 -10.684 3.748 1.00 81.69 119 PRO A CA 1
ATOM 876 C C . PRO A 1 119 ? -8.252 -9.241 3.545 1.00 81.69 119 PRO A C 1
ATOM 878 O O . PRO A 1 119 ? -8.324 -8.690 2.442 1.00 81.69 119 PRO A O 1
ATOM 881 N N . VAL A 1 120 ? -7.743 -8.629 4.615 1.00 84.75 120 VAL A N 1
ATOM 882 C CA . VAL A 1 120 ? -7.218 -7.263 4.562 1.00 84.75 120 VAL A CA 1
ATOM 883 C C . VAL A 1 120 ? -5.852 -7.293 3.893 1.00 84.75 120 VAL A C 1
ATOM 885 O O . VAL A 1 120 ? -4.885 -7.767 4.475 1.00 84.75 120 VAL A O 1
ATOM 888 N N . THR A 1 121 ? -5.767 -6.765 2.679 1.00 86.31 121 THR A N 1
ATOM 889 C CA . THR A 1 121 ? -4.502 -6.556 1.963 1.00 86.31 121 THR A CA 1
ATOM 890 C C . THR A 1 121 ? -4.269 -5.065 1.753 1.00 86.31 121 THR A C 1
ATOM 892 O O . THR A 1 121 ? -5.190 -4.257 1.904 1.00 86.31 121 THR A O 1
ATOM 895 N N . LEU A 1 122 ? -3.051 -4.687 1.365 1.00 83.75 122 LEU A N 1
ATOM 896 C CA . LEU A 1 122 ? -2.734 -3.310 0.978 1.00 83.75 122 LEU A CA 1
ATOM 897 C C . LEU A 1 122 ? -3.657 -2.819 -0.147 1.00 83.75 122 LEU A C 1
ATOM 899 O O . LEU A 1 122 ? -4.180 -1.711 -0.066 1.00 83.75 122 LEU A O 1
ATOM 903 N N . ILE A 1 123 ? -3.938 -3.666 -1.142 1.00 85.19 123 ILE A N 1
ATOM 904 C CA . ILE A 1 123 ? -4.875 -3.340 -2.229 1.00 85.19 123 ILE A CA 1
ATOM 905 C C . ILE A 1 123 ? -6.288 -3.134 -1.694 1.00 85.19 123 ILE A C 1
ATOM 907 O O . ILE A 1 123 ? -6.914 -2.129 -2.022 1.00 85.19 123 ILE A O 1
ATOM 911 N N . SER A 1 124 ? -6.775 -4.036 -0.835 1.00 85.25 124 SER A N 1
ATOM 912 C CA . SER A 1 124 ? -8.115 -3.920 -0.248 1.00 85.25 124 SER A CA 1
ATOM 913 C C . SER A 1 124 ? -8.276 -2.605 0.521 1.00 85.25 124 SER A C 1
ATOM 915 O O . SER A 1 124 ? -9.336 -1.993 0.471 1.00 85.25 124 SER A O 1
ATOM 917 N N . ILE A 1 125 ? -7.229 -2.142 1.212 1.00 83.31 125 ILE A N 1
ATOM 918 C CA . ILE A 1 125 ? -7.244 -0.857 1.923 1.00 83.31 125 ILE A CA 1
ATOM 919 C C . ILE A 1 125 ? -7.257 0.311 0.929 1.00 83.31 125 ILE A C 1
ATOM 921 O O . ILE A 1 125 ? -8.087 1.207 1.065 1.00 83.31 125 ILE A O 1
ATOM 925 N N . LEU A 1 126 ? -6.394 0.295 -0.092 1.00 82.69 126 LEU A N 1
ATOM 926 C CA . LEU A 1 126 ? -6.316 1.369 -1.094 1.00 82.69 126 LEU A CA 1
ATOM 927 C C . LEU A 1 126 ? -7.607 1.522 -1.902 1.00 82.69 126 LEU A C 1
ATOM 929 O O . LEU A 1 126 ? -8.020 2.643 -2.179 1.00 82.69 126 LEU A O 1
ATOM 933 N N . GLN A 1 127 ? -8.288 0.416 -2.202 1.00 82.94 127 GLN A N 1
ATOM 934 C CA . GLN A 1 127 ? -9.601 0.421 -2.855 1.00 82.94 127 GLN A CA 1
ATOM 935 C C . GLN A 1 127 ? -10.711 1.026 -1.981 1.00 82.94 127 GLN A C 1
ATOM 937 O O . GLN A 1 127 ? -11.738 1.457 -2.502 1.00 82.94 127 GLN A O 1
ATOM 942 N N . GLN A 1 128 ? -10.536 1.040 -0.657 1.00 82.94 128 GLN A N 1
ATOM 943 C CA . GLN A 1 128 ? -11.503 1.588 0.300 1.00 82.94 128 GLN A CA 1
ATOM 944 C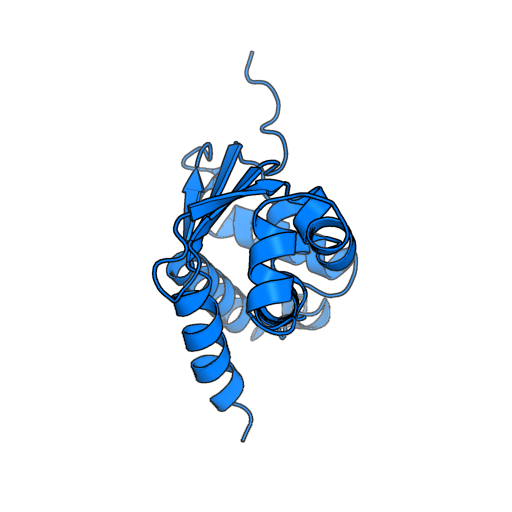 C . GLN A 1 128 ? -11.154 3.012 0.755 1.00 82.94 128 GLN A C 1
ATOM 946 O O . GLN A 1 128 ? -11.990 3.674 1.383 1.00 82.94 128 GLN A O 1
ATOM 951 N N . LEU A 1 129 ? -9.939 3.482 0.458 1.00 79.62 129 LEU A N 1
ATOM 952 C CA . LEU A 1 129 ? -9.482 4.825 0.784 1.00 79.62 129 LEU A CA 1
ATOM 953 C C . LEU A 1 129 ? -9.842 5.803 -0.341 1.00 79.62 129 LEU A C 1
ATOM 955 O O . LEU A 1 129 ? -9.474 5.570 -1.495 1.00 79.62 129 LEU A O 1
ATOM 959 N N . PRO A 1 130 ? -10.525 6.915 -0.024 1.00 70.00 130 PRO A N 1
ATOM 960 C CA . PRO A 1 130 ? -10.728 7.981 -0.995 1.00 70.00 130 PRO A CA 1
ATOM 961 C C . PRO A 1 130 ? -9.381 8.648 -1.297 1.00 70.00 130 PRO A C 1
ATOM 963 O O . PRO A 1 130 ? -8.627 8.904 -0.376 1.00 70.00 130 PRO A O 1
ATOM 966 N N . GLY A 1 131 ? -9.040 8.953 -2.542 1.00 73.50 131 GLY A N 1
ATOM 967 C CA . GLY A 1 131 ? -7.764 9.590 -2.868 1.00 73.50 131 GLY A CA 1
ATOM 968 C C . GLY A 1 131 ? -7.508 9.645 -4.365 1.00 73.50 131 GLY A C 1
ATOM 969 O O . GLY A 1 131 ? -8.236 9.050 -5.151 1.00 73.50 131 GLY A O 1
ATOM 970 N N . GLN A 1 132 ? -6.478 10.382 -4.773 1.00 74.44 132 GLN A N 1
ATOM 971 C CA . GLN A 1 132 ? -6.162 10.537 -6.193 1.00 74.44 132 GLN A CA 1
ATOM 972 C C . GLN A 1 132 ? -5.095 9.538 -6.630 1.00 74.44 132 GLN A C 1
ATOM 974 O O . GLN A 1 132 ? -5.261 8.842 -7.628 1.00 74.44 132 GLN A O 1
ATOM 979 N N . SER A 1 133 ? -4.009 9.448 -5.868 1.00 80.38 133 SER A N 1
ATOM 980 C CA . SER A 1 133 ? -2.897 8.562 -6.184 1.00 80.38 133 SER A CA 1
ATOM 981 C C . SER A 1 133 ? -2.104 8.201 -4.937 1.00 80.38 133 SER A C 1
ATOM 983 O O . SER A 1 133 ? -2.149 8.905 -3.929 1.00 80.38 133 SER A O 1
ATOM 985 N N . ALA A 1 134 ? -1.381 7.091 -4.992 1.00 84.62 134 ALA A N 1
ATOM 986 C CA . ALA A 1 134 ? -0.495 6.661 -3.918 1.00 84.62 134 ALA A CA 1
ATOM 987 C C . ALA A 1 134 ? 0.911 6.405 -4.451 1.00 84.62 134 ALA A C 1
ATOM 989 O O . ALA A 1 134 ? 1.059 5.962 -5.582 1.00 84.62 134 ALA A O 1
ATOM 990 N N . SER A 1 135 ? 1.931 6.653 -3.643 1.00 85.88 135 SER A N 1
ATOM 991 C CA . SER A 1 135 ? 3.329 6.418 -3.996 1.00 85.88 135 SER A CA 1
ATOM 992 C C . SER A 1 135 ? 3.946 5.489 -2.966 1.00 85.88 135 SER A C 1
ATOM 994 O O . SER A 1 135 ? 4.020 5.864 -1.804 1.00 85.88 135 SER A O 1
ATOM 996 N N . PHE A 1 136 ? 4.410 4.306 -3.366 1.00 86.56 136 PHE A N 1
ATOM 997 C CA . PHE A 1 136 ? 5.035 3.328 -2.471 1.00 86.56 136 PHE A CA 1
ATOM 998 C C . PHE A 1 136 ? 6.442 2.967 -2.922 1.00 86.56 136 PHE A C 1
ATOM 1000 O O . PHE A 1 136 ? 6.716 2.834 -4.114 1.00 86.56 136 PHE A O 1
ATOM 1007 N N . ASP A 1 137 ? 7.323 2.729 -1.954 1.00 86.69 137 ASP A N 1
ATOM 1008 C CA . ASP A 1 137 ? 8.647 2.164 -2.201 1.00 86.69 137 ASP A CA 1
ATOM 1009 C C . ASP A 1 137 ? 8.610 0.654 -1.940 1.00 86.69 137 ASP A C 1
ATOM 1011 O O . ASP A 1 137 ? 8.514 0.204 -0.796 1.00 86.69 137 ASP A O 1
ATOM 1015 N N . LEU A 1 138 ? 8.666 -0.141 -3.013 1.00 83.31 138 LEU A N 1
ATOM 1016 C CA . LEU A 1 138 ? 8.554 -1.598 -2.934 1.00 83.31 138 LEU A CA 1
ATOM 1017 C C . LEU A 1 138 ? 9.733 -2.214 -2.169 1.00 83.31 138 LEU A C 1
ATOM 1019 O O . LEU A 1 138 ? 9.553 -3.185 -1.434 1.00 83.31 138 LEU A O 1
ATOM 1023 N N . GLY A 1 139 ? 10.926 -1.628 -2.291 1.00 82.12 139 GLY A N 1
ATOM 1024 C CA . GLY A 1 139 ? 12.113 -2.067 -1.560 1.00 82.12 139 GLY A CA 1
ATOM 1025 C C . GLY A 1 139 ? 11.953 -1.865 -0.054 1.00 82.12 139 GLY A C 1
ATOM 1026 O O . GLY A 1 139 ? 12.133 -2.806 0.724 1.00 82.12 139 GLY A O 1
ATOM 1027 N N . LYS A 1 140 ? 11.542 -0.661 0.363 1.00 82.31 140 LYS A N 1
ATOM 1028 C CA . LYS A 1 140 ? 11.241 -0.366 1.773 1.00 82.31 140 LYS A CA 1
ATOM 1029 C C . LYS A 1 140 ? 10.080 -1.202 2.288 1.00 82.31 140 LYS A C 1
ATOM 1031 O O . LYS A 1 140 ? 10.154 -1.697 3.407 1.00 82.31 140 LYS A O 1
ATOM 1036 N N . MET A 1 141 ? 9.043 -1.404 1.482 1.00 80.50 141 MET A N 1
ATOM 1037 C CA . MET A 1 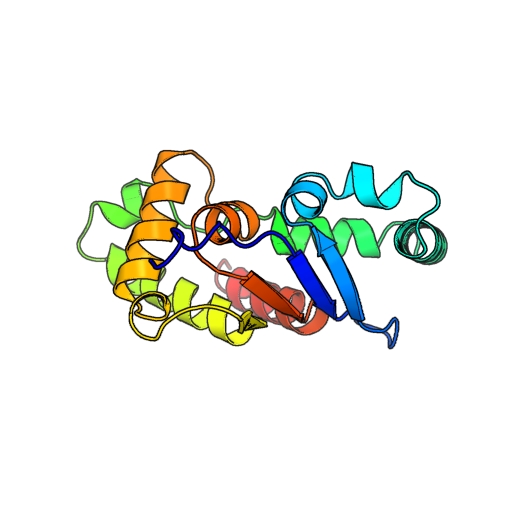141 ? 7.876 -2.191 1.863 1.00 80.50 141 MET A CA 1
ATOM 1038 C C . MET A 1 141 ? 8.215 -3.644 2.154 1.00 80.50 141 MET A C 1
ATOM 1040 O O . MET A 1 141 ? 7.829 -4.165 3.200 1.00 80.50 141 MET A O 1
ATOM 1044 N N . LEU A 1 142 ? 8.994 -4.286 1.289 1.00 78.75 142 LEU A N 1
ATOM 1045 C CA . LEU A 1 142 ? 9.445 -5.652 1.532 1.00 78.75 142 LEU A CA 1
ATOM 1046 C C . LEU A 1 142 ? 10.371 -5.732 2.747 1.00 78.75 142 LEU A C 1
ATOM 1048 O O . LEU A 1 142 ? 10.238 -6.659 3.542 1.00 78.75 142 LEU A O 1
ATOM 1052 N N . ALA A 1 143 ? 11.261 -4.754 2.934 1.00 78.75 143 ALA A N 1
ATOM 1053 C CA . ALA A 1 143 ? 12.123 -4.698 4.111 1.00 78.75 143 ALA A CA 1
ATOM 1054 C C . ALA A 1 143 ? 11.319 -4.519 5.412 1.00 78.75 143 ALA A C 1
ATOM 1056 O O . ALA A 1 143 ? 11.608 -5.181 6.408 1.00 78.75 143 ALA A O 1
ATOM 1057 N N . ASN A 1 144 ? 10.292 -3.665 5.406 1.00 73.31 144 ASN A N 1
ATOM 1058 C CA . ASN A 1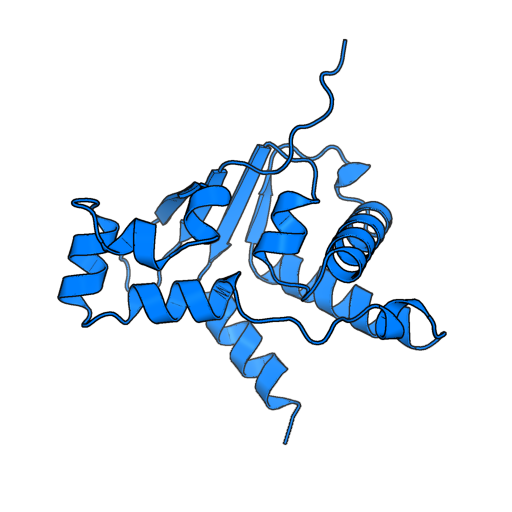 144 ? 9.453 -3.403 6.575 1.00 73.31 144 ASN A CA 1
ATOM 1059 C C . ASN A 1 144 ? 8.549 -4.599 6.898 1.00 73.31 144 ASN A C 1
ATOM 1061 O O . ASN A 1 144 ? 8.424 -4.987 8.055 1.00 73.31 144 ASN A O 1
ATOM 1065 N N . MET A 1 145 ? 7.993 -5.254 5.875 1.00 69.19 145 MET A N 1
ATOM 1066 C CA . MET A 1 145 ? 7.263 -6.505 6.064 1.00 69.19 145 MET A CA 1
ATOM 1067 C C . MET A 1 145 ? 8.157 -7.628 6.573 1.00 69.19 145 MET A C 1
ATOM 1069 O O . MET A 1 145 ? 7.715 -8.372 7.429 1.00 69.19 145 MET A O 1
ATOM 1073 N N . GLN A 1 146 ? 9.404 -7.760 6.111 1.00 67.62 146 GLN A N 1
ATOM 1074 C CA . GLN A 1 146 ? 10.328 -8.760 6.663 1.00 67.62 146 GLN A CA 1
ATOM 1075 C C . GLN A 1 146 ? 10.672 -8.478 8.128 1.00 67.62 146 GLN A C 1
ATOM 1077 O O . GLN A 1 146 ? 10.731 -9.407 8.929 1.00 67.62 146 GLN A O 1
ATOM 1082 N N . ARG A 1 147 ? 10.857 -7.204 8.496 1.00 63.72 147 ARG A N 1
ATOM 1083 C CA . ARG A 1 147 ? 11.087 -6.801 9.891 1.00 63.72 147 ARG A CA 1
ATOM 1084 C C . ARG A 1 147 ? 9.880 -7.098 10.779 1.00 63.72 147 ARG A C 1
ATOM 1086 O O . ARG A 1 147 ? 10.059 -7.644 11.861 1.00 63.72 147 ARG A O 1
ATOM 1093 N N . ASN A 1 148 ? 8.669 -6.817 10.301 1.00 56.88 148 ASN A N 1
ATOM 1094 C CA . ASN A 1 148 ? 7.445 -7.035 11.073 1.00 56.88 148 ASN A CA 1
ATOM 1095 C C . ASN A 1 148 ? 6.981 -8.503 11.057 1.00 56.88 148 ASN A C 1
ATOM 1097 O O . ASN A 1 148 ? 6.473 -8.990 12.059 1.00 56.88 148 ASN A O 1
ATOM 1101 N N . ALA A 1 149 ? 7.206 -9.245 9.969 1.00 50.56 149 ALA A N 1
ATOM 1102 C CA . ALA A 1 149 ? 6.970 -10.692 9.893 1.00 50.56 149 ALA A CA 1
ATOM 1103 C C . ALA A 1 149 ? 8.007 -11.495 10.702 1.00 50.56 149 ALA A C 1
ATOM 1105 O O . ALA A 1 149 ? 7.738 -12.621 11.117 1.00 50.56 149 ALA A O 1
ATOM 1106 N N . GLY A 1 150 ? 9.176 -10.908 10.983 1.00 37.91 150 GLY A N 1
ATOM 1107 C CA . GLY A 1 150 ? 10.169 -11.444 11.915 1.00 37.91 150 GLY A CA 1
ATOM 1108 C C . GLY A 1 150 ? 9.727 -11.456 13.386 1.00 37.91 150 GLY A C 1
ATOM 1109 O O . GLY A 1 150 ? 10.434 -12.035 14.203 1.00 37.91 150 GLY A O 1
ATOM 1110 N N . LEU A 1 151 ? 8.571 -10.865 13.725 1.00 36.94 151 LEU A N 1
ATOM 1111 C CA . LEU A 1 151 ? 7.973 -10.901 15.070 1.00 36.94 151 LEU A CA 1
ATOM 1112 C C . LEU A 1 151 ? 7.083 -12.136 15.311 1.00 36.94 151 LEU A C 1
ATOM 1114 O O . LEU A 1 151 ? 6.573 -12.317 16.412 1.00 36.94 151 LEU A O 1
ATOM 1118 N N . THR A 1 152 ? 6.920 -13.008 14.313 1.00 39.28 152 THR A N 1
ATOM 1119 C CA . THR A 1 152 ? 6.403 -14.375 14.492 1.00 39.28 152 THR A CA 1
ATOM 1120 C C . THR A 1 152 ? 7.557 -15.374 14.447 1.00 39.28 152 THR A C 1
ATOM 1122 O O . THR A 1 152 ? 7.731 -16.104 13.471 1.00 39.28 152 THR A O 1
ATOM 1125 N N . ARG A 1 153 ? 8.379 -15.386 15.495 1.00 32.47 153 ARG A N 1
ATOM 1126 C CA . ARG A 1 153 ? 9.227 -16.525 15.852 1.00 32.47 153 ARG A CA 1
ATOM 1127 C C . ARG A 1 153 ? 9.234 -16.707 17.356 1.00 32.47 153 ARG A C 1
ATOM 1129 O O . ARG A 1 153 ? 9.361 -15.682 18.055 1.00 32.47 153 ARG A O 1
#

Foldseek 3Di:
DDDQQAFAFWEWEQEPPPPGIDIDTLVCLVPLVVVLVDPDPLVVVCVVVVNVSSVLSCCQFVDFDPDALVLVVDPNNVVSLVVVLVLVVQFWDFAADDPVLNDSVVLVVLQNVLNVVHGRTNSSSSNSRRGHYMYGYSVRRVVSCVVVVVVPD

pLDDT: mean 75.51, std 11.17, range [32.47, 87.69]

Radius of gyration: 15.72 Å; chains: 1; bounding box: 37×38×47 Å

Secondary structure (DSSP, 8-state):
-----PBP-EEEEEPSTT--EEEEEHHHHT-HHHHTSSSSHHHHHHHHTTTHHHHHHIIIIISPPS--GGGGTSTTHHHHHHHHHHHHHHHEEEES--TTTTSHHHHHHHHHHHHHHSS--HHHHHHHSB-SEEEEEHHHHHHHHHHHHTT--